Protein AF-M1WTQ9-F1 (afdb_monomer_lite)

Foldseek 3Di:
DVVVVVCCVVVVVVCVVVVPDDPPQQADPVGPDGLDQDDPVCSVVSSVVSND

InterPro domains:
  IPR006217 Photosystem II cytochrome b559, alpha subunit [PTHR33391] (1-52)
  IPR013082 Photosystem II cytochrome b559, alpha subunit, lumenal region [PF00284] (13-51)
  IPR037025 Photosystem II cytochrome b559, alpha subunit superfamily [G3DSA:1.20.5.860] (1-52)

pLDDT: mean 94.94, std 3.76, range [74.75, 98.25]

Secondary structure (DSSP, 8-state):
-HHHHHHHHHTSHHHHHHTPPPTTTSS-SS--S------SSSHHHHHHHHH-

Structure (mmCIF, N/CA/C/O backbone):
data_AF-M1WTQ9-F1
#
_entry.id   A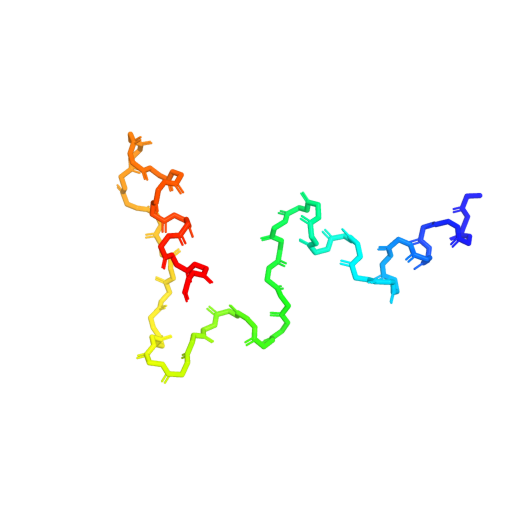F-M1WTQ9-F1
#
loop_
_atom_site.group_PDB
_atom_site.id
_atom_site.type_symbol
_atom_site.label_atom_id
_atom_site.label_alt_id
_atom_site.label_comp_id
_atom_site.label_asym_id
_atom_site.label_entity_id
_atom_site.label_seq_id
_atom_site.pdbx_PDB_ins_code
_atom_site.Cartn_x
_atom_site.Cartn_y
_atom_site.Cartn_z
_atom_site.occupancy
_atom_site.B_iso_or_equiv
_atom_site.auth_seq_id
_atom_site.auth_comp_id
_atom_site.auth_asym_id
_atom_site.auth_atom_id
_atom_site.pdbx_PDB_model_num
ATOM 1 N N . MET A 1 1 ? 12.561 9.341 -20.547 1.00 90.38 1 MET A N 1
ATOM 2 C CA . MET A 1 1 ? 11.310 9.252 -19.760 1.00 90.38 1 MET A CA 1
ATOM 3 C C . MET A 1 1 ? 10.728 7.837 -19.735 1.00 90.38 1 MET A C 1
ATOM 5 O O . MET A 1 1 ? 10.457 7.344 -18.654 1.00 90.38 1 MET A O 1
ATOM 9 N N . PHE A 1 2 ? 10.579 7.163 -20.885 1.00 97.06 2 PHE A N 1
ATOM 10 C CA . PHE A 1 2 ? 9.896 5.861 -20.980 1.00 97.06 2 PHE A CA 1
ATOM 11 C C . PHE A 1 2 ? 10.492 4.744 -20.099 1.00 97.06 2 PHE A C 1
ATOM 13 O O . PHE A 1 2 ? 9.780 4.173 -19.284 1.00 97.06 2 PHE A O 1
ATOM 20 N N . ILE A 1 3 ? 11.803 4.478 -20.203 1.00 97.50 3 ILE A N 1
ATOM 21 C CA . ILE A 1 3 ? 12.462 3.389 -19.450 1.00 97.50 3 ILE A CA 1
ATOM 22 C C . ILE A 1 3 ? 12.347 3.596 -17.935 1.00 97.50 3 ILE A C 1
ATOM 24 O O . ILE A 1 3 ? 12.085 2.649 -17.206 1.00 97.50 3 ILE A O 1
ATOM 28 N N . ALA A 1 4 ? 12.487 4.836 -17.459 1.00 97.94 4 ALA A N 1
ATOM 29 C CA . ALA A 1 4 ? 12.341 5.147 -16.040 1.00 97.94 4 ALA A CA 1
ATOM 30 C C . ALA A 1 4 ? 10.917 4.854 -15.535 1.00 97.94 4 ALA A C 1
ATOM 32 O O . ALA A 1 4 ? 10.763 4.250 -14.480 1.00 97.94 4 ALA A O 1
ATOM 33 N N . GLY A 1 5 ? 9.887 5.222 -16.308 1.00 97.69 5 GLY A N 1
ATOM 34 C CA . GLY A 1 5 ? 8.494 4.920 -15.966 1.00 97.69 5 GLY A CA 1
ATOM 35 C C . GLY A 1 5 ? 8.186 3.421 -15.990 1.00 97.69 5 GLY A C 1
ATOM 36 O O . GLY A 1 5 ? 7.508 2.920 -15.100 1.00 97.69 5 GLY A O 1
ATOM 37 N N . TRP A 1 6 ? 8.737 2.687 -16.959 1.00 97.62 6 TRP A N 1
ATOM 38 C CA . TRP A 1 6 ? 8.621 1.230 -16.989 1.00 97.62 6 TRP A CA 1
ATOM 39 C C . TRP A 1 6 ? 9.259 0.593 -15.751 1.00 97.62 6 TRP A C 1
ATOM 41 O O . TRP A 1 6 ? 8.611 -0.199 -15.072 1.00 97.62 6 TRP A O 1
ATOM 51 N N . LEU A 1 7 ? 10.504 0.971 -15.430 1.00 98.25 7 LEU A N 1
ATOM 52 C CA . LEU A 1 7 ? 11.224 0.451 -14.266 1.00 98.25 7 LEU A CA 1
ATOM 53 C C . LEU A 1 7 ? 10.495 0.760 -12.957 1.00 98.25 7 LEU A C 1
ATOM 55 O O . LEU A 1 7 ? 10.423 -0.105 -12.093 1.00 98.25 7 LEU A O 1
ATOM 59 N N . PHE A 1 8 ? 9.915 1.954 -12.835 1.00 97.88 8 PHE A N 1
ATOM 60 C CA . PHE A 1 8 ? 9.141 2.372 -11.665 1.00 97.88 8 PHE A CA 1
ATOM 61 C C . PHE A 1 8 ? 7.973 1.426 -11.342 1.00 97.88 8 PHE A C 1
ATOM 63 O O . PHE A 1 8 ? 7.680 1.170 -10.175 1.00 97.88 8 PHE A O 1
ATOM 70 N N . ILE A 1 9 ? 7.327 0.885 -12.376 1.00 97.00 9 ILE A N 1
ATOM 71 C CA . ILE A 1 9 ? 6.247 -0.093 -12.223 1.00 97.00 9 ILE A CA 1
ATOM 72 C C . ILE A 1 9 ? 6.831 -1.499 -12.054 1.00 97.00 9 ILE A C 1
ATOM 74 O O . ILE A 1 9 ? 6.430 -2.226 -11.148 1.00 97.00 9 ILE A O 1
ATOM 78 N N . SER A 1 10 ? 7.798 -1.891 -12.892 1.00 96.88 10 SER A N 1
ATOM 79 C CA . SER A 1 10 ? 8.288 -3.274 -12.941 1.00 96.88 10 SER A CA 1
ATOM 80 C C . SER A 1 10 ? 9.063 -3.709 -11.697 1.00 96.88 10 SER A C 1
ATOM 82 O O . SER A 1 10 ? 9.129 -4.902 -11.423 1.00 96.88 10 SER A O 1
ATOM 84 N N . THR A 1 11 ? 9.671 -2.779 -10.954 1.00 97.50 11 THR A N 1
ATOM 85 C CA . THR A 1 11 ? 10.342 -3.090 -9.677 1.00 97.50 11 THR A CA 1
ATOM 86 C C . THR A 1 11 ? 9.374 -3.203 -8.503 1.00 97.50 11 THR A C 1
ATOM 88 O O . THR A 1 11 ? 9.788 -3.596 -7.418 1.00 97.50 11 THR A O 1
ATOM 91 N N . GLY A 1 12 ? 8.107 -2.836 -8.695 1.00 96.69 12 GLY A N 1
ATOM 92 C CA . GLY A 1 12 ? 7.122 -2.752 -7.624 1.00 96.69 12 GLY A CA 1
ATOM 93 C C . GLY A 1 12 ? 7.188 -1.461 -6.797 1.00 96.69 12 GLY A C 1
ATOM 94 O O . GLY A 1 12 ? 6.342 -1.267 -5.930 1.00 96.69 12 GLY A O 1
ATOM 95 N N . LEU A 1 13 ? 8.114 -0.541 -7.096 1.00 97.62 13 LEU A N 1
ATOM 96 C CA . LEU A 1 13 ? 8.313 0.698 -6.331 1.00 97.62 13 LEU A CA 1
ATOM 97 C C . LEU A 1 13 ? 7.051 1.578 -6.262 1.00 97.62 13 LEU A C 1
ATOM 99 O O . LEU A 1 13 ? 6.828 2.271 -5.271 1.00 97.62 13 LEU A O 1
ATOM 103 N N . ALA A 1 14 ? 6.207 1.540 -7.295 1.00 97.75 14 ALA A N 1
ATOM 104 C CA . ALA A 1 14 ? 4.921 2.231 -7.287 1.00 97.75 14 ALA A CA 1
ATOM 105 C C . ALA A 1 14 ? 4.001 1.769 -6.138 1.00 97.75 14 ALA A C 1
ATOM 107 O O . ALA A 1 14 ? 3.357 2.606 -5.505 1.00 97.75 14 ALA A O 1
ATOM 108 N N . TYR A 1 15 ? 3.957 0.465 -5.845 1.00 97.12 15 TYR A N 1
ATOM 109 C CA . TYR A 1 15 ? 3.130 -0.081 -4.764 1.00 97.12 15 TYR A CA 1
ATOM 110 C C . TYR A 1 15 ? 3.637 0.402 -3.403 1.00 97.12 15 TYR A C 1
ATOM 112 O O . TYR A 1 15 ? 2.846 0.877 -2.592 1.00 97.12 15 TYR A O 1
ATOM 120 N N . ASP A 1 16 ? 4.957 0.394 -3.206 1.00 95.62 16 ASP A N 1
ATOM 121 C CA . ASP A 1 16 ? 5.585 0.787 -1.943 1.00 95.62 16 ASP A CA 1
ATOM 122 C C . ASP A 1 16 ? 5.439 2.296 -1.658 1.00 95.62 16 ASP A C 1
ATOM 124 O O . ASP A 1 16 ? 5.201 2.695 -0.520 1.00 95.62 16 ASP A O 1
ATOM 128 N N . ILE A 1 17 ? 5.547 3.156 -2.681 1.00 97.12 17 ILE A N 1
ATOM 129 C CA . ILE A 1 17 ? 5.426 4.618 -2.517 1.00 97.12 17 ILE A CA 1
ATOM 130 C C . ILE A 1 17 ? 3.983 5.046 -2.262 1.00 97.12 17 ILE A C 1
ATOM 132 O O . ILE A 1 17 ? 3.736 5.940 -1.452 1.00 97.12 17 ILE A O 1
ATOM 136 N N . PHE A 1 18 ? 3.035 4.457 -2.988 1.00 96.56 18 PHE A N 1
ATOM 137 C CA . PHE A 1 18 ? 1.643 4.900 -2.952 1.00 96.56 18 PHE A CA 1
ATOM 138 C C . PHE A 1 18 ? 0.761 4.060 -2.027 1.00 96.56 18 PHE A C 1
ATOM 140 O O . PHE A 1 18 ? -0.408 4.398 -1.852 1.00 96.56 18 PHE A O 1
ATOM 147 N N . GLY A 1 19 ? 1.282 2.974 -1.450 1.00 94.81 19 GLY A N 1
ATOM 148 C CA . GLY A 1 19 ? 0.517 2.069 -0.591 1.00 94.81 19 GLY A CA 1
ATOM 149 C C . GLY A 1 19 ? -0.646 1.391 -1.321 1.00 94.81 19 GLY A C 1
ATOM 150 O O . GLY A 1 19 ? -1.659 1.071 -0.705 1.00 94.81 19 GLY A O 1
ATOM 151 N N . THR A 1 20 ? -0.544 1.226 -2.644 1.00 96.25 20 THR A N 1
ATOM 152 C CA . THR A 1 20 ? -1.557 0.491 -3.411 1.00 96.25 20 THR A CA 1
ATOM 153 C C . THR A 1 20 ? -1.362 -1.003 -3.151 1.00 96.25 20 THR A C 1
ATOM 155 O O . THR A 1 20 ? -0.237 -1.469 -3.318 1.00 96.25 20 THR A O 1
ATOM 158 N N . PRO A 1 21 ? -2.405 -1.763 -2.776 1.00 95.19 21 PRO A N 1
ATOM 159 C CA . PRO A 1 21 ? -2.277 -3.205 -2.592 1.00 95.19 21 PRO A CA 1
ATOM 160 C C . PRO A 1 21 ? -1.909 -3.904 -3.903 1.00 95.19 21 PRO A C 1
ATOM 162 O O . PRO A 1 21 ? -2.429 -3.560 -4.974 1.00 95.19 21 PRO A O 1
ATOM 165 N N . ARG A 1 22 ? -1.046 -4.915 -3.830 1.00 96.00 22 ARG A N 1
ATOM 166 C CA . ARG A 1 22 ? -0.846 -5.869 -4.928 1.00 96.00 22 ARG A CA 1
ATOM 167 C C . ARG A 1 22 ? -2.089 -6.756 -5.092 1.00 96.00 22 ARG A C 1
ATOM 169 O O . ARG A 1 22 ? -2.925 -6.818 -4.187 1.00 96.00 22 ARG A O 1
ATOM 176 N N . PRO A 1 23 ? -2.246 -7.460 -6.230 1.00 95.44 23 PRO A N 1
ATOM 177 C CA . PRO A 1 23 ? -3.413 -8.315 -6.469 1.00 95.44 23 PRO A CA 1
ATOM 178 C C . PRO A 1 23 ? -3.706 -9.337 -5.359 1.00 95.44 23 PRO A C 1
ATOM 180 O O . PRO A 1 23 ? -4.861 -9.695 -5.150 1.00 95.44 23 PRO A O 1
ATOM 183 N N . ASP A 1 24 ? -2.680 -9.782 -4.645 1.00 93.94 24 ASP A N 1
ATOM 184 C CA . ASP A 1 24 ? -2.733 -10.746 -3.548 1.00 93.94 24 ASP A CA 1
ATOM 185 C C . ASP A 1 24 ? -2.839 -10.115 -2.145 1.00 93.94 24 ASP A C 1
ATOM 187 O O . ASP A 1 24 ? -2.987 -10.843 -1.168 1.00 93.94 24 ASP A O 1
ATOM 191 N N . GLU A 1 25 ? -2.833 -8.784 -2.025 1.00 94.31 25 GLU A N 1
ATOM 192 C CA . GLU A 1 25 ? -2.781 -8.066 -0.736 1.00 94.31 25 GLU A CA 1
ATOM 193 C C . GLU A 1 25 ? -4.104 -7.381 -0.347 1.00 94.31 25 GLU A C 1
ATOM 195 O O . GLU A 1 25 ? -4.204 -6.757 0.709 1.00 94.31 25 GLU A O 1
ATOM 200 N N . TYR A 1 26 ? -5.152 -7.488 -1.169 1.00 93.88 26 TYR A N 1
ATOM 201 C CA . TYR A 1 26 ? -6.456 -6.879 -0.864 1.00 93.88 26 TYR A CA 1
ATOM 2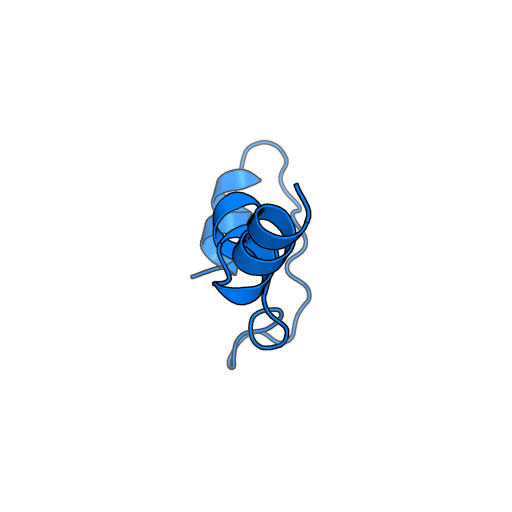02 C C . TYR A 1 26 ? -7.136 -7.492 0.370 1.00 93.88 26 TYR A C 1
ATOM 204 O O . TYR A 1 26 ? -7.833 -6.796 1.114 1.00 93.88 26 TYR A O 1
ATOM 212 N N . PHE A 1 27 ? -6.929 -8.789 0.593 1.00 93.88 27 PHE A N 1
ATOM 213 C CA . PHE A 1 27 ? -7.516 -9.547 1.692 1.00 93.88 27 PHE A CA 1
ATOM 214 C C . PHE A 1 27 ? -6.455 -10.435 2.323 1.00 93.88 27 PHE A C 1
ATOM 216 O O . PHE A 1 27 ? -5.609 -10.994 1.628 1.00 93.88 27 PHE A O 1
ATOM 223 N N . THR A 1 28 ? -6.522 -10.598 3.641 1.00 91.00 28 THR A N 1
ATOM 224 C CA . THR A 1 28 ? -5.659 -11.560 4.327 1.00 91.00 28 THR A CA 1
ATOM 225 C C . THR A 1 28 ? -6.335 -12.925 4.341 1.00 91.00 28 THR A C 1
ATOM 227 O O . THR A 1 28 ? -7.535 -13.054 4.095 1.00 91.00 28 THR A O 1
ATOM 230 N N . GLN A 1 29 ? -5.586 -13.970 4.687 1.00 89.38 29 GLN A N 1
ATOM 231 C CA . GLN A 1 29 ? -6.160 -15.310 4.818 1.00 89.38 29 GLN A CA 1
ATOM 232 C C . GLN A 1 29 ? -7.268 -15.382 5.888 1.00 89.38 29 GLN A C 1
ATOM 234 O O . GLN A 1 29 ? -8.139 -16.244 5.815 1.00 89.38 29 GLN A O 1
ATOM 239 N N . ILE A 1 30 ? -7.234 -14.476 6.871 1.00 90.25 30 ILE A N 1
ATOM 240 C CA . ILE A 1 30 ? -8.161 -14.441 8.009 1.00 90.25 30 ILE A CA 1
ATOM 241 C C . ILE A 1 30 ? -9.295 -13.432 7.768 1.00 90.25 30 ILE A C 1
ATOM 243 O O . ILE A 1 30 ? -10.435 -13.692 8.147 1.00 90.25 30 ILE A O 1
ATOM 247 N N . ARG A 1 31 ? -9.010 -12.287 7.129 1.00 89.81 31 ARG A N 1
ATOM 248 C CA . ARG A 1 31 ? -9.980 -11.212 6.879 1.00 89.81 31 ARG A CA 1
ATOM 249 C C . ARG A 1 31 ? -10.385 -11.186 5.407 1.00 89.81 31 ARG A C 1
ATOM 251 O O . ARG A 1 3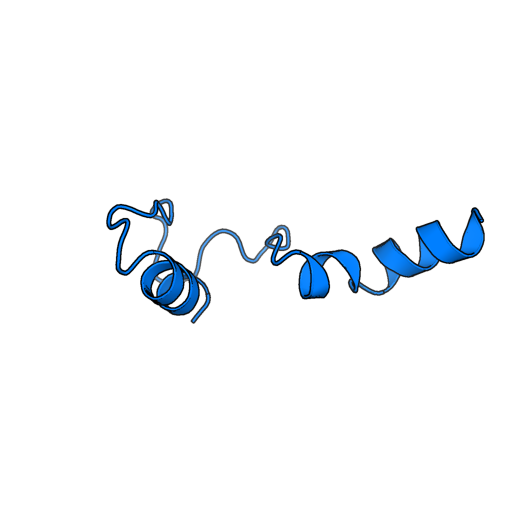1 ? -9.635 -10.696 4.567 1.00 89.81 31 ARG A O 1
ATOM 258 N N . GLN A 1 32 ? -11.614 -11.618 5.133 1.00 91.19 32 GLN A N 1
ATOM 259 C CA . GLN A 1 32 ? -12.255 -11.517 3.811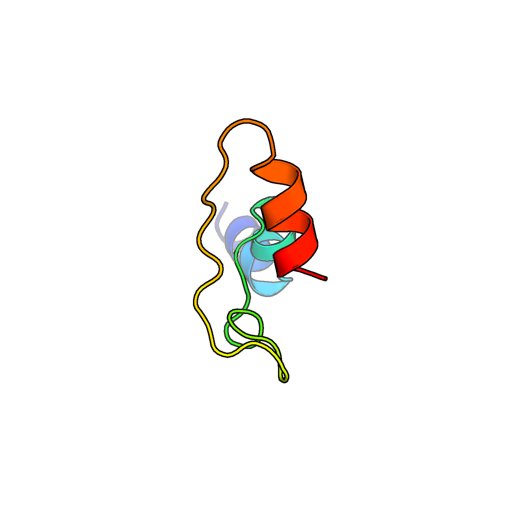 1.00 91.19 32 GLN A CA 1
ATOM 260 C C . GLN A 1 32 ? -13.235 -10.334 3.697 1.00 91.19 32 GLN A C 1
ATOM 262 O O . GLN A 1 32 ? -13.964 -10.209 2.718 1.00 91.19 32 GLN A O 1
ATOM 267 N N . GLU A 1 33 ? -13.254 -9.458 4.701 1.00 92.62 33 GLU A N 1
ATOM 268 C CA . GLU A 1 33 ? -14.046 -8.229 4.711 1.00 92.62 33 GLU A CA 1
ATOM 269 C C . GLU A 1 33 ? -13.261 -7.048 4.130 1.00 92.62 33 GLU A C 1
ATOM 271 O O . GLU A 1 33 ? -12.028 -6.997 4.198 1.00 92.62 33 GLU A O 1
ATOM 276 N N . ILE A 1 34 ? -13.988 -6.079 3.567 1.00 94.62 34 ILE A N 1
ATOM 277 C CA . ILE A 1 34 ? -13.402 -4.886 2.947 1.00 94.62 34 ILE A CA 1
ATOM 278 C C . ILE A 1 34 ? -12.810 -3.984 4.048 1.00 94.62 34 ILE A C 1
ATOM 280 O O . ILE A 1 34 ? -13.539 -3.618 4.972 1.00 94.62 34 ILE A O 1
ATOM 284 N N . PRO A 1 35 ? -11.529 -3.573 3.955 1.00 93.81 35 PRO A N 1
ATOM 285 C CA . PRO A 1 35 ? -10.884 -2.705 4.942 1.00 93.81 35 PRO A CA 1
ATOM 286 C C . PRO A 1 35 ? -11.340 -1.241 4.790 1.00 93.81 35 PRO A C 1
ATOM 288 O O . PRO A 1 35 ? -10.625 -0.394 4.253 1.00 93.81 35 PRO A O 1
ATOM 291 N N . ILE A 1 36 ? -12.569 -0.942 5.217 1.00 95.81 36 ILE A N 1
ATOM 292 C CA . ILE A 1 36 ? -13.153 0.405 5.158 1.00 95.81 36 ILE A CA 1
ATOM 293 C C . ILE A 1 36 ? -12.715 1.208 6.384 1.00 95.81 36 ILE A C 1
ATOM 295 O O . ILE A 1 36 ? -12.947 0.803 7.521 1.00 95.81 36 ILE A O 1
ATOM 299 N N . VAL A 1 37 ? -12.134 2.383 6.146 1.00 96.88 37 VAL A N 1
ATOM 300 C CA . VAL A 1 37 ? -11.821 3.351 7.203 1.00 96.88 37 VAL A CA 1
ATOM 301 C C . VAL A 1 37 ? -13.114 3.993 7.703 1.00 96.88 37 VAL A C 1
ATOM 303 O O . VAL A 1 37 ? -13.851 4.594 6.919 1.00 96.88 37 VAL A O 1
ATOM 306 N N . SER A 1 38 ? -13.384 3.877 9.000 1.00 97.19 38 SER A N 1
ATOM 307 C CA . SER A 1 38 ? -14.620 4.363 9.630 1.00 97.19 38 SER A CA 1
ATOM 308 C C . SER A 1 38 ? -14.402 5.539 10.583 1.00 97.19 38 SER A C 1
ATOM 310 O O . SER A 1 38 ? -15.323 6.328 10.795 1.00 97.19 38 SER A O 1
ATOM 312 N N . ASP A 1 39 ? -13.192 5.691 11.126 1.00 97.06 39 ASP A N 1
ATOM 313 C CA . ASP A 1 39 ? -12.843 6.772 12.048 1.00 97.06 39 ASP A CA 1
ATOM 314 C C . ASP A 1 39 ? -11.924 7.784 11.362 1.00 97.06 39 ASP A C 1
ATOM 316 O O . ASP A 1 39 ? -10.877 7.440 10.814 1.00 97.06 39 ASP A O 1
ATOM 320 N N . ARG A 1 40 ? -12.302 9.063 11.408 1.00 96.31 40 ARG A N 1
ATOM 321 C CA . ARG A 1 40 ? -11.500 10.152 10.848 1.00 96.31 40 ARG A CA 1
ATOM 322 C C . ARG A 1 40 ? -10.214 10.394 11.642 1.00 96.31 40 ARG A C 1
ATOM 324 O O . ARG A 1 40 ? -9.165 10.589 11.025 1.00 96.31 40 ARG A O 1
ATOM 331 N N . ALA A 1 41 ? -10.302 10.444 12.969 1.00 98.00 41 ALA A N 1
ATOM 332 C CA . ALA A 1 41 ? -9.180 10.758 13.849 1.00 98.00 41 ALA A CA 1
ATOM 333 C C . ALA A 1 41 ? -8.168 9.607 13.888 1.00 98.00 41 ALA A C 1
ATOM 335 O O . ALA A 1 41 ? -6.963 9.855 13.848 1.00 98.00 41 ALA A O 1
ATOM 336 N N . GLU A 1 42 ? -8.654 8.365 13.871 1.00 97.44 42 GLU A N 1
ATOM 337 C CA . GLU A 1 42 ? -7.809 7.161 13.906 1.00 97.44 42 GLU A CA 1
ATOM 338 C C . GLU A 1 42 ? -7.555 6.541 12.523 1.00 97.44 42 GLU A C 1
ATOM 340 O O . GLU A 1 42 ? -6.945 5.479 12.416 1.00 97.44 42 GLU A O 1
ATOM 345 N N . SER A 1 43 ? -7.970 7.209 11.445 1.00 97.19 43 SER A N 1
ATOM 346 C CA . SER A 1 43 ? 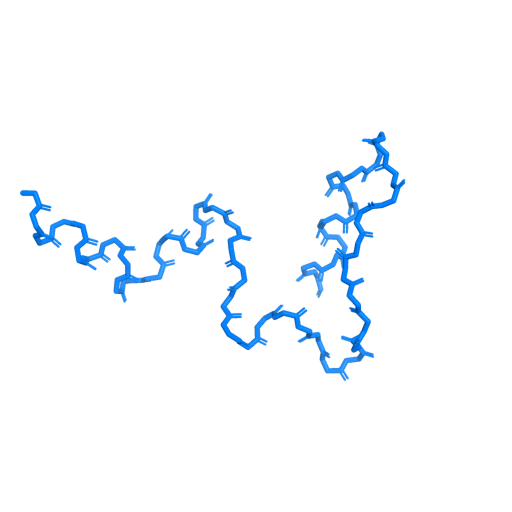-7.899 6.700 10.065 1.00 97.19 43 SER A CA 1
ATOM 347 C C . SER A 1 43 ? -6.551 6.084 9.690 1.00 97.19 43 SER A C 1
ATOM 349 O O . SER A 1 43 ? -6.497 4.980 9.151 1.00 97.19 43 SER A O 1
ATOM 351 N N . LYS A 1 44 ? -5.447 6.766 10.011 1.00 96.38 44 LYS A N 1
ATOM 352 C CA . LYS A 1 44 ? -4.094 6.269 9.731 1.00 96.38 44 LYS A CA 1
ATOM 353 C C . LYS A 1 44 ? -3.792 4.969 10.481 1.00 96.38 44 LYS A C 1
ATOM 355 O O . LYS A 1 44 ? -3.268 4.031 9.891 1.00 96.38 44 LYS A O 1
ATOM 360 N N . GLN A 1 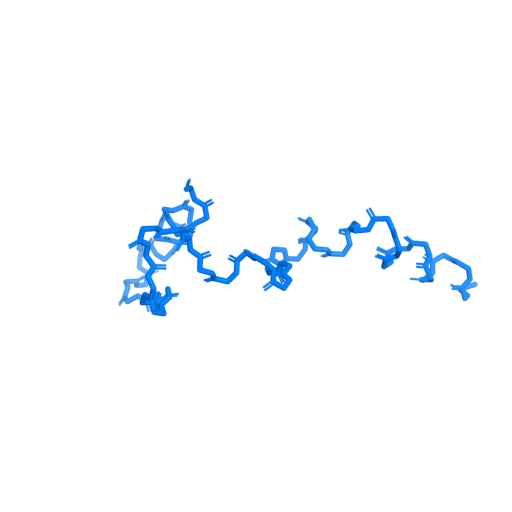45 ? -4.149 4.908 11.761 1.00 97.12 45 GLN A N 1
ATOM 361 C CA . GLN A 1 45 ? -3.936 3.725 12.587 1.00 97.12 45 GLN A CA 1
ATOM 362 C C . GLN A 1 45 ? -4.799 2.551 12.104 1.00 97.12 45 GLN A C 1
ATOM 364 O O . GLN A 1 45 ? -4.325 1.418 12.098 1.00 97.12 45 GLN A O 1
ATOM 369 N N . GLN A 1 46 ? -6.028 2.808 11.639 1.00 96.25 46 GLN A N 1
ATOM 370 C CA . GLN A 1 46 ? -6.875 1.778 11.027 1.00 96.25 46 GLN A CA 1
ATOM 371 C C . GLN A 1 46 ? -6.233 1.192 9.764 1.00 96.25 46 GLN A C 1
ATOM 373 O O . GLN A 1 46 ? -6.164 -0.026 9.620 1.00 96.25 46 GLN A O 1
ATOM 378 N N . VAL A 1 47 ? -5.695 2.039 8.879 1.00 95.56 47 VAL A N 1
ATOM 379 C CA . VAL A 1 47 ? -4.973 1.576 7.681 1.00 95.56 47 VAL A CA 1
ATOM 380 C C . VAL A 1 47 ? -3.765 0.714 8.060 1.00 95.56 47 VAL A C 1
ATOM 382 O O . VAL A 1 47 ? -3.592 -0.367 7.501 1.00 95.56 47 VAL A O 1
ATOM 385 N N . GLU A 1 48 ? -2.971 1.128 9.051 1.00 94.75 48 GLU A N 1
ATOM 386 C CA . GLU A 1 48 ? -1.834 0.337 9.550 1.00 94.75 48 GLU A CA 1
ATOM 387 C C . GLU A 1 48 ? -2.269 -1.026 10.119 1.00 94.75 48 GLU A C 1
ATOM 389 O O . GLU A 1 48 ? -1.581 -2.026 9.920 1.00 94.75 48 GLU A O 1
ATOM 394 N N . GLN A 1 49 ? -3.429 -1.102 10.778 1.00 93.38 49 GLN A N 1
ATOM 395 C CA . GLN A 1 49 ? -4.000 -2.365 11.259 1.00 93.38 49 GLN A CA 1
ATOM 396 C C . GLN A 1 49 ? -4.508 -3.263 10.126 1.00 93.38 49 GLN A C 1
ATOM 398 O O . GLN A 1 49 ? -4.467 -4.482 10.263 1.00 93.38 49 GLN A O 1
ATOM 403 N N . PHE A 1 50 ? -4.986 -2.694 9.016 1.00 93.25 50 PHE A N 1
ATOM 404 C CA . PHE A 1 50 ? -5.474 -3.475 7.878 1.00 93.25 50 PHE A CA 1
ATOM 405 C C . PHE A 1 50 ? -4.357 -4.123 7.058 1.00 93.25 50 PHE A C 1
ATOM 407 O O . PHE A 1 50 ? -4.606 -5.169 6.448 1.00 93.25 50 PHE A O 1
ATOM 414 N N . ILE A 1 51 ? -3.180 -3.491 7.035 1.00 89.06 51 ILE A N 1
ATOM 415 C CA . ILE A 1 51 ? -1.982 -3.936 6.304 1.00 89.06 51 ILE A CA 1
ATOM 416 C C . ILE A 1 51 ? -1.157 -4.944 7.128 1.00 89.06 51 ILE A C 1
ATOM 418 O O . ILE A 1 51 ? -0.373 -5.701 6.561 1.00 89.06 51 ILE A O 1
ATOM 422 N N . LYS A 1 52 ? -1.328 -4.956 8.454 1.00 74.75 52 LYS A N 1
ATOM 423 C CA . LYS A 1 52 ? -0.665 -5.896 9.365 1.00 74.75 52 LYS A CA 1
ATOM 424 C C . LYS A 1 52 ? -1.213 -7.319 9.240 1.00 74.75 52 LYS A C 1
ATOM 426 O O . LYS A 1 52 ? -0.386 -8.246 9.387 1.00 74.75 52 LYS A O 1
#

Radius of gyration: 14.23 Å; chains: 1; bounding box: 27×26×35 Å

Sequence (52 aa):
MFIAGWLFISTGLAYDIFGTPRPDEYFTQIRQEIPIVSDRAESKQQVEQFIK

Organism: NCBI:txid1165094